Protein AF-A0A838NPC3-F1 (afdb_monomer_lite)

Secondary structure (DSSP, 8-state):
------SSTTSSSSSSS---------------HHHHHHHHHHHHHHHHTT-S-EEEEEEEEEEEEEEEETTEEEEEEEEEEEEEEEEE-SS-HHHHHHHHHHHHHHHS----

Structure (mmCIF, N/CA/C/O backbone):
data_AF-A0A838NPC3-F1
#
_entry.id   AF-A0A838NPC3-F1
#
loop_
_atom_site.group_PDB
_atom_site.id
_atom_site.type_symbol
_atom_site.label_atom_id
_atom_site.label_alt_id
_atom_site.label_comp_id
_atom_site.label_asym_id
_atom_site.label_entity_id
_atom_site.label_seq_id
_atom_site.pdbx_PDB_ins_code
_atom_site.Cartn_x
_atom_site.Cartn_y
_atom_site.Cartn_z
_atom_site.occupancy
_atom_site.B_iso_or_equiv
_atom_site.auth_seq_id
_atom_site.auth_comp_id
_atom_site.auth_asym_id
_atom_site.auth_atom_id
_atom_site.pdbx_PDB_model_num
ATOM 1 N N . MET A 1 1 ? 64.507 -30.706 34.847 1.00 39.66 1 MET A N 1
ATOM 2 C CA . MET A 1 1 ? 63.974 -29.830 33.777 1.00 39.66 1 MET A CA 1
ATOM 3 C C . MET A 1 1 ? 62.509 -30.214 33.584 1.00 39.66 1 MET A C 1
ATOM 5 O O . MET A 1 1 ? 62.252 -31.367 33.295 1.00 39.66 1 MET A O 1
ATOM 9 N N . LYS A 1 2 ? 61.583 -29.455 34.185 1.00 31.55 2 LYS A N 1
ATOM 10 C CA . LYS A 1 2 ? 60.770 -28.389 33.556 1.00 31.55 2 LYS A CA 1
ATOM 11 C C . LYS A 1 2 ? 59.728 -28.963 32.573 1.00 31.55 2 LYS A C 1
ATOM 13 O O . LYS A 1 2 ? 60.074 -29.338 31.467 1.00 31.55 2 LYS A O 1
ATOM 18 N N . THR A 1 3 ? 58.514 -29.232 33.069 1.00 41.81 3 THR A N 1
ATOM 19 C CA . THR A 1 3 ? 57.284 -28.420 32.867 1.00 41.81 3 THR A CA 1
ATOM 20 C C .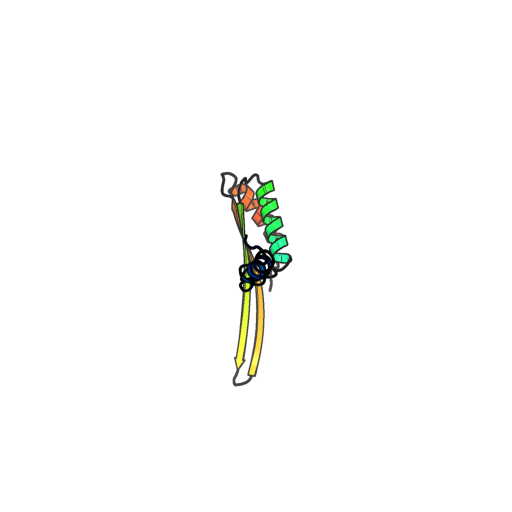 THR A 1 3 ? 56.586 -28.672 31.530 1.00 41.81 3 THR A C 1
ATOM 22 O O . THR A 1 3 ? 57.099 -28.244 30.507 1.00 41.81 3 THR A O 1
ATOM 25 N N . SER A 1 4 ? 55.379 -29.251 31.559 1.00 37.78 4 SER A N 1
ATOM 26 C CA . SER A 1 4 ? 54.209 -28.748 30.812 1.00 37.78 4 SER A CA 1
ATOM 27 C C . SER A 1 4 ? 52.971 -29.624 31.082 1.00 37.78 4 SER A C 1
ATOM 29 O O . SER A 1 4 ? 52.581 -30.457 30.274 1.00 37.78 4 SER A O 1
ATOM 31 N N . ALA A 1 5 ? 52.342 -29.432 32.245 1.00 44.09 5 ALA A N 1
ATOM 32 C CA . ALA A 1 5 ? 50.964 -29.869 32.516 1.00 44.09 5 ALA A CA 1
ATOM 33 C C . ALA A 1 5 ? 49.950 -28.726 32.268 1.00 44.09 5 ALA A C 1
ATOM 35 O O . ALA A 1 5 ? 48.802 -28.791 32.691 1.00 44.09 5 ALA A O 1
ATOM 36 N N . ALA A 1 6 ? 50.371 -27.654 31.585 1.00 41.59 6 ALA A N 1
ATOM 37 C CA . ALA A 1 6 ? 49.609 -26.412 31.436 1.00 41.59 6 ALA A CA 1
ATOM 38 C C . ALA A 1 6 ? 48.939 -26.246 30.057 1.00 41.59 6 ALA A C 1
ATOM 40 O O . ALA A 1 6 ? 48.411 -25.180 29.760 1.00 41.59 6 ALA A O 1
ATOM 41 N N . ALA A 1 7 ? 48.942 -27.277 29.204 1.00 40.78 7 ALA A N 1
ATOM 42 C CA . ALA A 1 7 ? 48.321 -27.193 27.878 1.00 40.78 7 ALA A CA 1
ATOM 43 C C . ALA A 1 7 ? 46.806 -27.494 27.885 1.00 40.78 7 ALA A C 1
ATOM 45 O O . ALA A 1 7 ? 46.092 -27.049 26.992 1.00 40.78 7 ALA A O 1
ATOM 46 N N . ALA A 1 8 ? 46.289 -28.196 28.900 1.00 44.88 8 ALA A N 1
ATOM 47 C CA . ALA A 1 8 ? 44.873 -28.581 28.954 1.00 44.88 8 ALA A CA 1
ATOM 48 C C . ALA A 1 8 ? 43.950 -27.485 29.529 1.00 44.88 8 ALA A C 1
ATOM 50 O O . ALA A 1 8 ? 42.761 -27.456 29.222 1.00 44.88 8 ALA A O 1
ATOM 51 N N . ALA A 1 9 ? 44.483 -26.544 30.317 1.00 49.16 9 ALA A N 1
ATOM 52 C CA . ALA A 1 9 ? 43.683 -25.499 30.967 1.00 49.16 9 ALA A CA 1
ATOM 53 C C . ALA A 1 9 ? 43.341 -24.306 30.049 1.00 49.16 9 ALA A C 1
ATOM 55 O O . ALA A 1 9 ? 42.420 -23.549 30.350 1.00 49.16 9 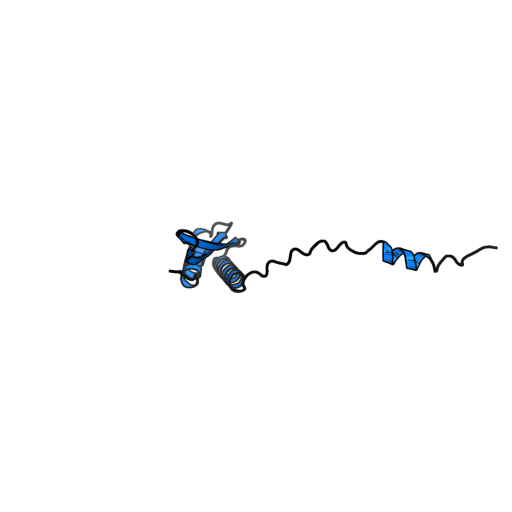ALA A O 1
ATOM 56 N N . LEU A 1 10 ? 44.036 -24.150 28.914 1.00 48.06 10 LEU A N 1
ATOM 57 C CA . LEU A 1 10 ? 43.802 -23.051 27.965 1.00 48.06 10 LEU A CA 1
ATOM 58 C C . LEU A 1 10 ? 42.714 -23.351 26.921 1.00 48.06 10 LEU A C 1
ATOM 60 O O . LEU A 1 10 ? 42.214 -22.423 26.286 1.00 48.06 10 LEU A O 1
ATOM 64 N N . LEU A 1 11 ? 42.295 -24.614 26.758 1.00 48.62 11 LEU A N 1
ATOM 65 C CA . LEU A 1 11 ? 41.132 -24.933 25.918 1.00 48.62 11 LEU A CA 1
ATOM 66 C C . LEU A 1 11 ? 39.797 -24.653 26.624 1.00 48.62 11 LEU A C 1
ATOM 68 O O . LEU A 1 11 ? 38.808 -24.383 25.948 1.00 48.62 11 LEU A O 1
ATOM 72 N N . GLY A 1 12 ? 39.762 -24.653 27.961 1.00 49.53 12 GLY A N 1
ATOM 73 C CA . GLY A 1 12 ? 38.549 -24.344 28.729 1.00 49.53 12 GLY A CA 1
ATOM 74 C C . GLY A 1 12 ? 38.205 -22.851 28.773 1.00 49.53 12 GLY A C 1
ATOM 75 O O . GLY A 1 12 ? 37.045 -22.487 28.934 1.00 49.53 12 GLY A O 1
ATOM 76 N N . THR A 1 13 ? 39.189 -21.966 28.587 1.00 50.16 13 THR A N 1
ATOM 77 C CA . THR A 1 13 ? 39.003 -20.509 28.723 1.00 50.16 13 THR A CA 1
ATOM 78 C C . THR A 1 13 ? 38.590 -19.807 27.426 1.00 50.16 13 THR A C 1
ATOM 80 O O . THR A 1 13 ? 38.105 -18.679 27.480 1.00 50.16 13 THR A O 1
ATOM 83 N N . ARG A 1 14 ? 38.705 -20.451 26.252 1.00 48.88 14 ARG A N 1
ATOM 84 C CA . ARG A 1 14 ? 38.204 -19.873 24.984 1.00 48.88 14 ARG A CA 1
ATOM 85 C C . ARG A 1 14 ? 36.704 -20.062 24.764 1.00 48.88 14 ARG A C 1
ATOM 87 O O . ARG A 1 14 ? 36.132 -19.321 23.973 1.00 48.88 14 ARG A O 1
ATOM 94 N N . ALA A 1 15 ? 36.061 -20.991 25.470 1.00 53.00 15 ALA A N 1
ATOM 95 C CA . ALA A 1 15 ? 34.607 -21.157 25.411 1.00 53.00 15 ALA A CA 1
ATOM 96 C C . ALA A 1 15 ? 33.849 -20.054 26.181 1.00 53.00 15 ALA A C 1
ATOM 98 O O . ALA A 1 15 ? 32.675 -19.821 25.917 1.00 53.00 15 ALA A O 1
ATOM 99 N N . ALA A 1 16 ? 34.523 -19.345 27.096 1.00 51.88 16 ALA A N 1
ATOM 100 C CA . ALA A 1 16 ? 33.917 -18.306 27.932 1.00 51.88 16 ALA A CA 1
ATOM 101 C C . ALA A 1 16 ? 34.026 -16.876 27.358 1.00 51.88 16 ALA A C 1
ATOM 103 O O . ALA A 1 16 ? 33.339 -15.980 27.834 1.00 51.88 16 ALA A O 1
ATOM 104 N N . LEU A 1 17 ? 34.863 -16.642 26.337 1.00 53.47 17 LEU A N 1
ATOM 105 C CA . LEU A 1 17 ? 35.115 -15.304 25.761 1.00 53.47 17 LEU A CA 1
ATOM 106 C C . LEU A 1 17 ? 34.353 -15.023 24.458 1.00 53.47 17 LEU A C 1
ATOM 108 O O . LEU A 1 17 ? 34.594 -14.012 23.805 1.00 53.47 17 LEU A O 1
ATOM 112 N N . GLY A 1 18 ? 33.463 -15.923 24.049 1.00 55.09 18 GLY A N 1
ATOM 113 C CA . GLY A 1 18 ? 32.910 -15.902 22.700 1.00 55.09 18 GLY A CA 1
ATOM 114 C C . GLY A 1 18 ? 31.448 -16.283 22.613 1.00 55.09 18 GLY A C 1
ATOM 115 O O . GLY A 1 18 ? 31.045 -16.775 21.566 1.00 55.09 18 GLY A O 1
ATOM 116 N N . GLN A 1 19 ? 30.646 -16.082 23.663 1.00 60.34 19 GLN A N 1
ATOM 117 C CA . GLN A 1 19 ? 29.210 -16.011 23.415 1.00 60.34 19 GLN A CA 1
ATOM 118 C C . GLN A 1 19 ? 28.965 -14.713 22.639 1.00 60.34 19 GLN A C 1
ATOM 120 O O . GLN A 1 19 ? 29.185 -13.639 23.209 1.00 60.34 19 GLN A O 1
ATOM 125 N N . PRO A 1 20 ? 28.553 -14.761 21.355 1.00 57.56 20 PRO A N 1
ATOM 126 C CA . PRO A 1 20 ? 28.010 -13.568 20.744 1.00 57.56 20 PRO A CA 1
ATOM 127 C C . PRO A 1 20 ? 26.835 -13.175 21.628 1.00 57.56 20 PRO A C 1
ATOM 129 O O . PRO A 1 20 ? 25.914 -13.971 21.835 1.00 57.56 20 PRO A O 1
ATOM 132 N N . LEU A 1 21 ? 26.903 -11.973 22.198 1.00 54.56 21 LEU A N 1
ATOM 133 C CA . LEU A 1 21 ? 25.742 -11.306 22.755 1.00 54.56 21 LEU A CA 1
ATOM 134 C C . LEU A 1 21 ? 24.767 -11.176 21.588 1.00 54.56 21 LEU A C 1
ATOM 136 O O . LEU A 1 21 ? 24.800 -10.212 20.827 1.00 54.56 21 LEU A O 1
ATOM 140 N N . THR A 1 22 ? 23.954 -12.210 21.399 1.00 59.81 22 THR A N 1
ATOM 141 C CA . THR A 1 22 ? 22.764 -12.154 20.576 1.00 59.81 22 THR A CA 1
ATOM 142 C C . THR A 1 22 ? 21.869 -11.222 21.363 1.00 59.81 22 THR A C 1
ATOM 144 O O . THR A 1 22 ? 21.119 -11.639 22.245 1.00 59.81 22 THR A O 1
ATOM 147 N N . GLY A 1 23 ? 22.052 -9.920 21.121 1.00 62.44 23 GLY A N 1
ATOM 148 C CA . GLY A 1 23 ? 21.069 -8.918 21.492 1.00 62.44 23 GLY A CA 1
ATOM 149 C C . GLY A 1 23 ? 19.716 -9.386 20.969 1.00 62.44 23 GLY A C 1
ATOM 150 O O . GLY A 1 23 ? 19.692 -10.225 20.064 1.00 62.44 23 GLY A O 1
ATOM 151 N N . PRO A 1 24 ? 18.600 -8.904 21.539 1.00 58.03 24 PRO A N 1
ATOM 152 C CA . PRO A 1 24 ? 17.285 -9.295 21.061 1.00 58.03 24 PRO A CA 1
ATOM 153 C C . PRO A 1 24 ? 17.309 -9.173 19.542 1.00 58.03 24 PRO A C 1
ATOM 155 O O . PRO A 1 24 ? 17.484 -8.074 19.014 1.00 58.03 24 PRO A O 1
ATOM 158 N N . THR A 1 25 ? 17.244 -10.313 18.846 1.00 54.50 25 THR A N 1
ATOM 159 C CA . THR A 1 25 ? 16.924 -10.326 17.431 1.00 54.50 25 THR A CA 1
ATOM 160 C C . THR A 1 25 ? 15.608 -9.593 17.416 1.00 54.50 25 THR A C 1
ATOM 162 O O . THR A 1 25 ? 14.620 -10.125 17.930 1.00 54.50 25 THR A O 1
ATOM 165 N N . LEU A 1 26 ? 15.633 -8.323 16.996 1.00 48.47 26 LEU A N 1
ATOM 166 C CA . LEU A 1 26 ? 14.431 -7.576 16.687 1.00 48.47 26 LEU A CA 1
ATOM 167 C C . LEU A 1 26 ? 13.697 -8.537 15.787 1.00 48.47 26 LEU A C 1
ATOM 169 O O . LEU A 1 26 ? 14.214 -8.808 14.704 1.00 48.47 26 LEU A O 1
ATOM 173 N N . ALA A 1 27 ? 12.646 -9.174 16.317 1.00 51.59 27 ALA A N 1
ATOM 174 C CA . ALA A 1 27 ? 11.903 -10.184 15.596 1.00 51.59 27 ALA A CA 1
ATOM 175 C C . ALA A 1 27 ? 11.690 -9.561 14.231 1.00 51.59 27 ALA A C 1
ATOM 177 O O . ALA A 1 27 ? 11.100 -8.473 14.179 1.00 51.59 27 ALA A O 1
ATOM 178 N N . GLU A 1 28 ? 12.326 -10.133 13.197 1.00 53.03 28 GLU A N 1
ATOM 179 C CA . GLU A 1 28 ? 12.193 -9.620 11.844 1.00 53.03 28 GLU A CA 1
ATOM 180 C C . GLU A 1 28 ? 10.702 -9.472 11.698 1.00 53.03 28 GLU A C 1
ATOM 182 O O . GLU A 1 28 ? 9.974 -10.451 11.897 1.00 53.03 28 GLU A O 1
ATOM 187 N N . SER A 1 29 ? 10.250 -8.219 11.585 1.00 55.31 29 SER A N 1
ATOM 188 C CA . SER A 1 29 ? 8.829 -7.933 11.552 1.00 55.31 29 SER A CA 1
ATOM 189 C C . SER A 1 29 ? 8.344 -8.831 10.442 1.00 55.31 29 SER A C 1
ATOM 191 O O . SER A 1 29 ? 8.802 -8.630 9.320 1.00 55.31 29 SER A O 1
ATOM 193 N N . THR A 1 30 ? 7.598 -9.893 10.777 1.00 57.72 30 THR A N 1
ATOM 194 C CA . THR A 1 30 ? 7.131 -10.875 9.804 1.00 57.72 30 THR A CA 1
ATOM 195 C C . THR A 1 30 ? 6.262 -10.052 8.888 1.00 57.72 30 THR A C 1
ATOM 197 O O . THR A 1 30 ? 5.127 -9.715 9.216 1.00 57.72 30 THR A O 1
ATOM 200 N N . SER A 1 31 ? 6.885 -9.535 7.837 1.00 64.38 31 SER A N 1
ATOM 201 C CA . SER A 1 31 ? 6.266 -8.583 6.949 1.00 64.38 31 SER A CA 1
ATOM 202 C C . SER A 1 31 ? 5.153 -9.376 6.315 1.00 64.38 31 SER A C 1
ATOM 204 O O . SER A 1 31 ? 5.414 -10.486 5.835 1.00 64.38 31 SER A O 1
ATOM 206 N N . ASP A 1 32 ? 3.937 -8.838 6.356 1.00 75.81 32 ASP A N 1
ATOM 207 C CA . ASP A 1 32 ? 2.801 -9.501 5.735 1.00 75.81 32 ASP A CA 1
ATOM 208 C C . ASP A 1 32 ? 3.225 -9.990 4.345 1.00 75.81 32 ASP A C 1
ATOM 210 O O . ASP A 1 32 ? 3.800 -9.202 3.582 1.00 75.81 32 ASP A O 1
ATOM 214 N N . PRO A 1 33 ? 2.971 -11.261 3.989 1.00 80.94 33 PRO A N 1
ATOM 215 C CA . PRO A 1 33 ? 3.375 -11.797 2.690 1.00 80.94 33 PRO A CA 1
ATOM 216 C C . PRO A 1 33 ? 2.850 -10.920 1.543 1.00 80.94 33 PRO A C 1
ATOM 218 O O . PRO A 1 33 ? 3.535 -10.706 0.548 1.00 80.94 33 PRO A O 1
ATOM 221 N N . PHE A 1 34 ? 1.695 -10.282 1.752 1.00 81.50 34 PHE A N 1
ATOM 222 C CA . PHE A 1 34 ? 1.122 -9.294 0.847 1.00 81.50 34 PHE A CA 1
ATOM 223 C C . PHE A 1 34 ? 2.021 -8.070 0.593 1.00 81.50 34 PHE A C 1
ATOM 225 O O . PHE A 1 34 ? 2.126 -7.610 -0.542 1.00 81.50 34 PHE A O 1
ATOM 232 N N . VAL A 1 35 ? 2.688 -7.536 1.621 1.00 83.62 35 VAL A N 1
ATOM 233 C CA . VAL A 1 35 ? 3.590 -6.376 1.498 1.00 83.62 35 VAL A CA 1
ATOM 234 C C . VAL A 1 35 ? 4.824 -6.740 0.676 1.00 83.62 35 VAL A C 1
ATOM 236 O O . VAL A 1 35 ? 5.237 -5.962 -0.188 1.00 83.62 35 VAL A O 1
ATOM 239 N N . ASN A 1 36 ? 5.369 -7.938 0.892 1.00 85.56 36 ASN A N 1
ATOM 240 C CA . ASN A 1 36 ? 6.505 -8.445 0.125 1.00 85.56 36 ASN A CA 1
ATOM 241 C C . ASN A 1 36 ? 6.142 -8.684 -1.338 1.00 85.56 36 ASN A C 1
ATOM 243 O O . ASN A 1 36 ? 6.864 -8.237 -2.228 1.00 85.56 36 ASN A O 1
ATOM 247 N N . ASP A 1 37 ? 5.001 -9.317 -1.597 1.00 86.88 37 ASP A N 1
ATOM 248 C CA . ASP A 1 37 ? 4.521 -9.559 -2.955 1.00 86.88 37 ASP A CA 1
ATOM 249 C C . ASP A 1 37 ? 4.272 -8.253 -3.714 1.00 86.88 37 ASP A C 1
ATOM 251 O O . ASP A 1 37 ? 4.591 -8.143 -4.902 1.00 86.88 37 ASP A O 1
ATOM 255 N N . LEU A 1 38 ? 3.718 -7.248 -3.031 1.00 85.00 38 LEU A N 1
ATOM 256 C CA . LEU A 1 38 ? 3.492 -5.921 -3.593 1.00 85.00 38 LEU A CA 1
ATOM 257 C C . LEU A 1 38 ? 4.824 -5.223 -3.917 1.00 85.00 38 LEU A C 1
ATOM 259 O O . LEU A 1 38 ? 4.970 -4.621 -4.984 1.00 85.00 38 LEU A O 1
ATOM 263 N N . ALA A 1 39 ? 5.808 -5.324 -3.020 1.00 85.69 39 ALA A N 1
ATOM 264 C CA . ALA A 1 39 ? 7.136 -4.751 -3.215 1.00 85.69 39 ALA A CA 1
ATOM 265 C C . ALA A 1 39 ? 7.888 -5.422 -4.377 1.00 85.69 39 ALA A C 1
ATOM 267 O O . ALA A 1 39 ? 8.474 -4.733 -5.216 1.00 85.69 39 ALA A O 1
ATOM 268 N N . LEU A 1 40 ? 7.829 -6.753 -4.471 1.00 88.12 40 LEU A N 1
ATOM 269 C CA . LEU A 1 40 ? 8.433 -7.521 -5.561 1.00 88.12 40 LEU A CA 1
ATOM 270 C C . LEU A 1 40 ? 7.804 -7.176 -6.911 1.00 88.12 40 LEU A C 1
ATOM 272 O O . LEU A 1 40 ? 8.518 -7.000 -7.900 1.00 88.12 40 LEU A O 1
ATOM 276 N N . GLU A 1 41 ? 6.482 -7.024 -6.968 1.00 87.38 41 GLU A N 1
ATOM 277 C CA . GLU A 1 41 ? 5.804 -6.626 -8.199 1.00 87.38 41 GLU A CA 1
ATOM 278 C C . GLU A 1 41 ? 6.169 -5.200 -8.628 1.00 87.38 41 GLU A C 1
ATOM 280 O O . GLU A 1 41 ? 6.468 -4.968 -9.804 1.00 87.38 41 GLU A O 1
ATOM 285 N N . ALA A 1 42 ? 6.218 -4.256 -7.685 1.00 84.44 42 ALA A N 1
ATOM 286 C CA . ALA A 1 42 ? 6.668 -2.894 -7.957 1.00 84.44 42 ALA A CA 1
ATOM 287 C C . ALA A 1 42 ? 8.118 -2.866 -8.472 1.00 84.44 42 ALA A C 1
ATOM 289 O O . ALA A 1 42 ? 8.416 -2.162 -9.441 1.00 84.44 42 ALA A O 1
ATOM 290 N N . LEU A 1 43 ? 9.007 -3.672 -7.884 1.00 86.00 43 LEU A N 1
ATOM 291 C CA . LEU A 1 43 ? 10.401 -3.778 -8.308 1.00 86.00 43 LEU A CA 1
ATOM 292 C C . LEU A 1 43 ? 10.528 -4.397 -9.707 1.00 86.00 43 LEU A C 1
ATOM 294 O O . LEU A 1 43 ? 11.277 -3.890 -10.542 1.00 86.00 43 LEU A O 1
ATOM 298 N N . ASN A 1 44 ? 9.770 -5.456 -9.999 1.00 88.00 44 ASN A N 1
ATOM 299 C CA . ASN A 1 44 ? 9.741 -6.080 -11.323 1.00 88.00 44 ASN A CA 1
ATOM 300 C C . ASN A 1 44 ? 9.185 -5.126 -12.387 1.00 88.00 44 ASN A C 1
ATOM 302 O O . ASN A 1 44 ? 9.720 -5.055 -13.494 1.00 88.00 44 ASN A O 1
ATOM 306 N N . ALA A 1 45 ? 8.160 -4.340 -12.050 1.00 84.06 45 ALA A N 1
ATOM 307 C CA . ALA A 1 45 ? 7.638 -3.301 -12.927 1.00 84.06 45 ALA A CA 1
ATOM 308 C C . ALA A 1 45 ? 8.689 -2.207 -13.200 1.00 84.06 45 ALA A C 1
ATOM 310 O O . ALA A 1 45 ? 8.891 -1.843 -14.360 1.00 84.06 45 ALA A O 1
ATOM 311 N N . ALA A 1 46 ? 9.423 -1.747 -12.180 1.00 83.00 46 ALA A N 1
ATOM 312 C CA . ALA A 1 46 ? 10.502 -0.769 -12.341 1.00 83.00 46 ALA A CA 1
ATOM 313 C C . ALA A 1 46 ? 11.667 -1.305 -13.198 1.00 83.00 46 ALA A C 1
ATOM 315 O O . ALA A 1 46 ? 1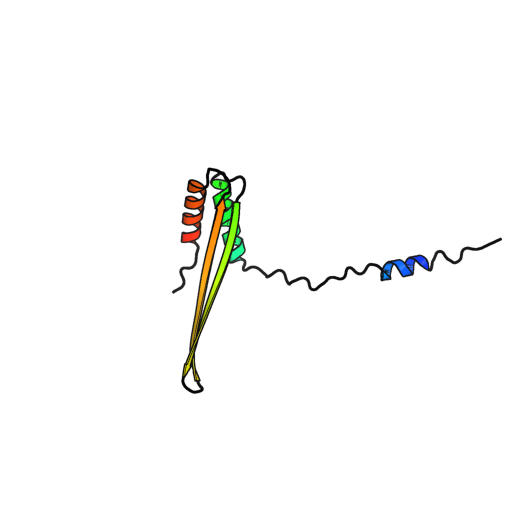2.129 -0.615 -14.110 1.00 83.00 46 ALA A O 1
ATOM 316 N N . LYS A 1 47 ? 12.084 -2.560 -12.980 1.00 83.94 47 LYS A N 1
ATOM 317 C CA . LYS A 1 47 ? 13.098 -3.243 -13.802 1.00 83.94 47 LYS A CA 1
ATOM 318 C C . LYS A 1 47 ? 12.648 -3.396 -15.253 1.00 83.94 47 LYS A C 1
ATOM 320 O O . LYS A 1 47 ? 13.404 -3.067 -16.160 1.00 83.94 47 LYS A O 1
ATOM 325 N N . SER A 1 48 ? 11.401 -3.820 -15.486 1.00 82.00 48 SER A N 1
ATOM 326 C CA . SER A 1 48 ? 10.840 -3.967 -16.841 1.00 82.00 48 SER A CA 1
ATOM 327 C C . SER A 1 48 ? 10.776 -2.645 -17.611 1.00 82.00 48 SER A C 1
ATOM 329 O O . SER A 1 48 ? 10.806 -2.627 -18.839 1.00 82.00 48 SER A O 1
ATOM 331 N N . ALA A 1 49 ? 10.717 -1.527 -16.887 1.00 79.38 49 ALA A N 1
ATOM 332 C CA . ALA A 1 49 ? 10.750 -0.197 -17.462 1.00 79.38 49 ALA A CA 1
ATOM 333 C C . ALA A 1 49 ? 12.173 0.320 -17.740 1.00 79.38 49 ALA A C 1
ATOM 335 O O . 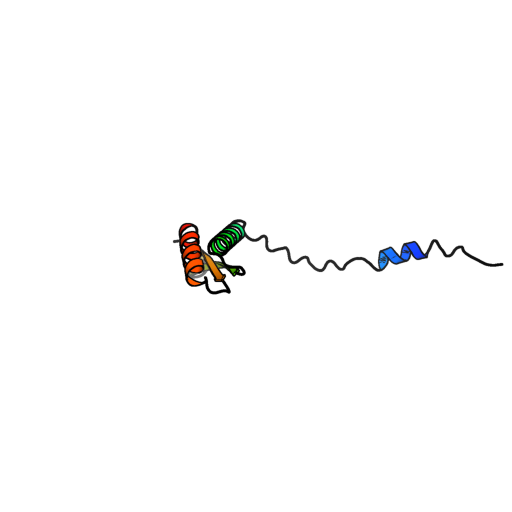ALA A 1 49 ? 12.293 1.389 -18.329 1.00 79.38 49 ALA A O 1
ATOM 336 N N . GLY A 1 50 ? 13.227 -0.417 -17.368 1.00 79.81 50 GLY A N 1
ATOM 337 C CA . GLY A 1 50 ? 14.624 -0.077 -17.657 1.00 79.81 50 GLY A CA 1
ATOM 338 C C . GLY A 1 50 ? 15.336 0.733 -16.569 1.00 79.81 50 GLY A C 1
ATOM 339 O O . GLY A 1 50 ? 16.350 1.363 -16.857 1.00 79.81 50 GLY A O 1
ATOM 340 N N . ALA A 1 51 ? 14.823 0.759 -15.334 1.00 80.75 51 ALA A N 1
ATOM 341 C CA . ALA A 1 51 ? 15.516 1.416 -14.227 1.00 80.75 51 ALA A CA 1
ATOM 342 C C . ALA A 1 51 ? 16.669 0.539 -13.699 1.00 80.75 51 ALA A C 1
ATOM 344 O O . ALA A 1 51 ? 16.429 -0.564 -13.209 1.00 80.75 51 ALA A O 1
ATOM 345 N N . SER A 1 52 ? 17.906 1.047 -13.746 1.00 80.56 52 SER A N 1
ATOM 346 C CA . SER A 1 52 ? 19.077 0.386 -13.137 1.00 80.56 52 SER A CA 1
ATOM 347 C C . SER A 1 52 ? 19.054 0.431 -11.606 1.00 80.56 52 SER A C 1
ATOM 349 O O . SER A 1 52 ? 19.680 -0.396 -10.950 1.00 80.56 52 SER A O 1
ATOM 351 N N . TYR A 1 53 ? 18.321 1.389 -11.035 1.00 80.81 53 TYR A N 1
ATOM 352 C CA . TYR A 1 53 ? 18.130 1.537 -9.599 1.00 80.81 53 TYR A CA 1
ATOM 353 C C . TYR A 1 53 ? 16.727 2.072 -9.299 1.00 80.81 53 TYR A C 1
ATOM 355 O O . TYR A 1 53 ? 16.269 3.032 -9.930 1.00 80.81 53 TYR A O 1
ATOM 363 N N . ALA A 1 54 ? 16.054 1.450 -8.334 1.00 82.06 54 ALA A N 1
ATOM 364 C CA . ALA A 1 54 ? 14.759 1.883 -7.831 1.00 82.06 54 ALA A CA 1
ATOM 365 C C . ALA A 1 54 ? 14.643 1.542 -6.344 1.00 82.06 54 ALA A C 1
ATOM 367 O O . ALA A 1 54 ? 14.903 0.402 -5.955 1.00 82.06 54 ALA A O 1
ATOM 368 N N . ASP A 1 55 ? 14.215 2.504 -5.533 1.00 83.25 55 ASP A N 1
ATOM 369 C CA . ASP A 1 55 ? 13.758 2.250 -4.173 1.00 83.25 55 ASP A CA 1
ATOM 370 C C . ASP A 1 55 ? 12.234 2.084 -4.165 1.00 83.25 55 ASP A C 1
ATOM 372 O O . ASP A 1 55 ? 11.501 2.857 -4.783 1.00 83.25 55 ASP A O 1
ATOM 376 N N . VAL A 1 56 ? 11.752 1.044 -3.482 1.00 84.38 56 VAL A N 1
ATOM 377 C CA . VAL A 1 56 ? 10.324 0.760 -3.299 1.00 84.38 56 VAL A CA 1
ATOM 378 C C . VAL A 1 56 ? 10.023 0.781 -1.810 1.00 84.38 56 VAL A C 1
ATOM 380 O O . VAL A 1 56 ? 10.705 0.127 -1.023 1.00 84.38 56 VAL A O 1
ATOM 383 N N . ARG A 1 57 ? 8.988 1.523 -1.424 1.00 84.88 57 ARG A N 1
ATOM 384 C CA . ARG A 1 57 ? 8.507 1.627 -0.048 1.00 84.88 57 ARG A CA 1
ATOM 385 C C . ARG A 1 57 ? 7.036 1.255 -0.023 1.00 84.88 57 ARG A C 1
ATOM 387 O O . ARG A 1 57 ? 6.252 1.783 -0.809 1.00 84.88 57 ARG A O 1
ATOM 394 N N . VAL A 1 58 ? 6.662 0.370 0.890 1.00 84.50 58 VAL A N 1
ATOM 395 C CA . VAL A 1 58 ? 5.272 -0.036 1.099 1.00 84.50 58 VAL A CA 1
ATOM 396 C C . VAL A 1 58 ? 4.901 0.305 2.535 1.00 84.50 58 VAL A C 1
ATOM 398 O O . VAL A 1 58 ? 5.538 -0.159 3.476 1.00 84.50 58 VAL A O 1
ATOM 401 N N . GLY A 1 59 ? 3.903 1.167 2.694 1.00 85.50 59 GLY A N 1
ATOM 402 C CA . GLY A 1 59 ? 3.346 1.571 3.977 1.00 85.50 59 GLY A CA 1
ATOM 403 C C . GLY A 1 59 ? 1.993 0.911 4.212 1.00 85.50 59 GLY A C 1
ATOM 404 O O . GLY A 1 59 ? 1.166 0.826 3.301 1.00 85.50 59 GLY A O 1
ATOM 405 N N . ARG A 1 60 ? 1.758 0.478 5.451 1.00 86.00 60 ARG A N 1
ATOM 406 C CA . ARG A 1 60 ? 0.465 -0.016 5.925 1.00 86.00 60 ARG A CA 1
ATOM 407 C C . ARG A 1 60 ? -0.142 1.027 6.853 1.00 86.00 60 ARG A C 1
ATOM 409 O O . ARG A 1 60 ? 0.452 1.383 7.868 1.00 86.00 60 ARG A O 1
ATOM 416 N N . TYR A 1 61 ? -1.314 1.524 6.493 1.00 84.69 61 TYR A N 1
ATOM 417 C CA . TYR A 1 61 ? -2.057 2.512 7.258 1.00 84.69 61 TYR A CA 1
ATOM 418 C C . TYR A 1 61 ? -3.273 1.832 7.866 1.00 84.69 61 TYR A C 1
ATOM 420 O O . TYR A 1 61 ? -4.243 1.554 7.168 1.00 84.69 61 TYR A O 1
ATOM 428 N N . ARG A 1 62 ? -3.219 1.568 9.171 1.00 87.31 62 ARG A N 1
ATOM 429 C CA . ARG A 1 62 ? -4.361 1.064 9.932 1.00 87.31 62 ARG A CA 1
ATOM 430 C C . ARG A 1 62 ? -4.965 2.202 10.747 1.00 87.31 62 ARG A C 1
ATOM 432 O O . ARG A 1 62 ? -4.251 2.886 11.480 1.00 87.31 62 ARG A O 1
ATOM 439 N N . ARG A 1 63 ? -6.265 2.429 10.599 1.00 85.69 63 ARG A N 1
ATOM 440 C CA . ARG A 1 63 ? -7.043 3.445 11.303 1.00 85.69 63 ARG A CA 1
ATOM 441 C C . ARG A 1 63 ? -8.124 2.742 12.110 1.00 85.69 63 ARG A C 1
ATOM 443 O O . ARG A 1 63 ? -9.111 2.268 11.563 1.00 85.69 63 ARG A O 1
ATOM 450 N N . GLN A 1 64 ? -7.950 2.751 13.424 1.00 88.94 64 GLN A N 1
ATOM 451 C CA . GLN A 1 64 ? -8.943 2.251 14.365 1.00 88.94 64 GLN A CA 1
ATOM 452 C C . GLN A 1 64 ? -9.656 3.437 15.009 1.00 88.94 64 GLN A C 1
ATOM 454 O O . GLN A 1 64 ? -9.010 4.341 15.538 1.00 88.94 64 GLN A O 1
ATOM 459 N N . SER A 1 65 ? -10.983 3.455 14.932 1.00 86.81 65 SER A N 1
ATOM 460 C CA . SER A 1 65 ? -11.824 4.436 15.616 1.00 86.81 65 SER A CA 1
ATOM 461 C C . SER A 1 65 ? -12.760 3.708 16.573 1.00 86.81 65 SER A C 1
ATOM 463 O O . SER A 1 65 ? -13.365 2.699 16.212 1.00 86.81 65 SER A O 1
ATOM 465 N N . ILE A 1 66 ? -12.822 4.182 17.816 1.00 89.88 66 ILE A N 1
ATOM 466 C CA . ILE A 1 66 ? -13.650 3.600 18.871 1.00 89.88 66 ILE A CA 1
ATOM 467 C C . ILE A 1 66 ? -14.629 4.681 19.316 1.00 89.88 66 ILE A C 1
ATOM 469 O O . ILE A 1 66 ? -14.225 5.704 19.866 1.00 89.88 66 ILE A O 1
ATOM 473 N N . GLY A 1 67 ? -15.911 4.458 19.050 1.00 89.06 67 GLY A N 1
ATOM 474 C CA . GLY A 1 67 ? -17.001 5.261 19.582 1.00 89.06 67 GLY A CA 1
ATOM 475 C C . GLY A 1 67 ? -17.354 4.782 20.983 1.00 89.06 67 GLY A C 1
ATOM 476 O O . GLY A 1 67 ? -17.579 3.589 21.200 1.00 89.06 67 GLY A O 1
ATOM 477 N N . THR A 1 68 ? -17.411 5.705 21.937 1.00 90.19 68 THR A N 1
ATOM 478 C CA . THR A 1 68 ? -17.882 5.426 23.294 1.00 90.19 68 THR A CA 1
ATOM 479 C C . THR A 1 68 ? -19.034 6.356 23.645 1.00 90.19 68 THR A C 1
ATOM 481 O O . THR A 1 68 ? -19.079 7.514 23.222 1.00 90.19 68 THR A O 1
ATOM 484 N N . ARG A 1 69 ? -19.997 5.840 24.409 1.00 92.12 69 ARG A N 1
ATOM 485 C CA . ARG A 1 69 ? -21.071 6.630 25.008 1.00 92.12 69 ARG A CA 1
ATOM 486 C C . ARG A 1 69 ? -21.292 6.157 26.436 1.00 92.12 69 ARG A C 1
ATOM 488 O O . ARG A 1 69 ? -21.349 4.960 26.706 1.00 92.12 69 ARG A O 1
ATOM 495 N N . GLU A 1 70 ? -21.314 7.118 27.352 1.00 92.88 70 GLU A N 1
ATOM 496 C CA . GLU A 1 70 ? -21.291 6.872 28.794 1.00 92.88 70 GLU A CA 1
ATOM 497 C C . GLU A 1 70 ? -20.180 5.877 29.205 1.00 92.88 70 GLU A C 1
ATOM 499 O O . GLU A 1 70 ? -18.995 6.197 29.114 1.00 92.88 70 GLU A O 1
ATOM 504 N N . ARG A 1 71 ? -20.555 4.671 29.654 1.00 87.12 71 ARG A N 1
ATOM 505 C CA . ARG A 1 71 ? -19.648 3.589 30.072 1.00 87.12 71 ARG A CA 1
ATOM 506 C C . ARG A 1 71 ? -19.628 2.417 29.081 1.00 87.12 71 ARG A C 1
ATOM 508 O O . ARG A 1 71 ? -19.169 1.334 29.433 1.00 87.12 71 ARG A O 1
ATOM 515 N N . GLN A 1 72 ? -20.161 2.618 27.876 1.00 83.50 72 GLN A N 1
ATOM 516 C CA . GLN A 1 72 ? -20.298 1.595 26.845 1.00 83.50 72 GLN A CA 1
ATOM 517 C C . GLN A 1 72 ? -19.549 1.968 25.563 1.00 83.50 72 GLN A C 1
ATOM 519 O O . GLN A 1 72 ? -19.439 3.134 25.183 1.00 83.50 72 GLN A O 1
ATOM 524 N N . ILE A 1 73 ? -19.029 0.946 24.887 1.00 83.38 73 ILE A N 1
ATOM 525 C CA . ILE A 1 73 ? -18.428 1.071 23.560 1.00 83.38 73 ILE A CA 1
ATOM 526 C C . ILE A 1 73 ? -19.566 0.927 22.550 1.00 83.38 73 ILE A C 1
ATOM 528 O O . ILE A 1 73 ? -20.175 -0.134 22.449 1.00 83.38 73 ILE A O 1
ATOM 532 N N . THR A 1 74 ? -19.874 2.004 21.835 1.00 86.81 74 THR A N 1
ATOM 533 C CA . THR A 1 74 ? -20.950 2.053 20.837 1.00 86.81 74 THR A CA 1
ATOM 534 C C . THR A 1 74 ? -20.498 1.571 19.465 1.00 86.81 74 THR A C 1
ATOM 536 O O . THR A 1 74 ? -21.333 1.172 18.658 1.00 86.81 74 THR A O 1
ATOM 539 N N . GLY A 1 75 ? -19.193 1.565 19.191 1.00 85.38 75 GLY A N 1
ATOM 540 C CA . GLY A 1 75 ? -18.670 0.997 17.955 1.00 85.38 75 GLY A CA 1
ATOM 541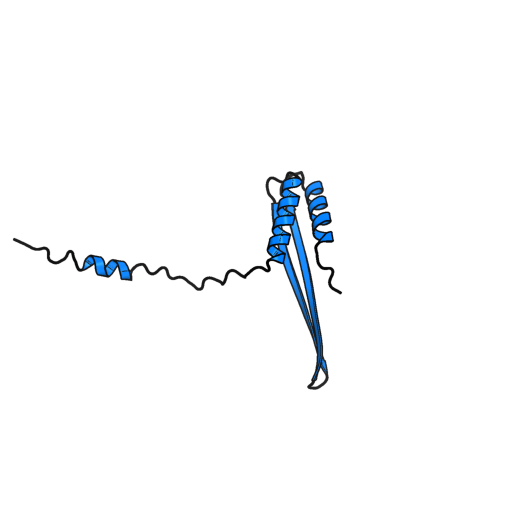 C C . GLY A 1 75 ? -17.153 0.937 17.914 1.00 85.38 75 GLY A C 1
ATOM 542 O O . GLY A 1 75 ? -16.468 1.779 18.488 1.00 85.38 75 GLY A O 1
ATOM 543 N N . VAL A 1 76 ? -16.636 -0.055 17.196 1.00 86.75 76 VAL A N 1
ATOM 544 C CA . VAL A 1 76 ? -15.224 -0.164 16.829 1.00 86.75 76 VAL A CA 1
ATOM 545 C C . VAL A 1 76 ? -15.177 -0.288 15.314 1.00 86.75 76 VAL A C 1
ATOM 547 O O . VAL A 1 76 ? -15.722 -1.236 14.756 1.00 86.75 76 VAL A O 1
ATOM 550 N N . SER A 1 77 ? -14.562 0.679 14.643 1.00 85.31 77 SER A N 1
ATOM 551 C CA . SER A 1 77 ? -14.273 0.606 13.214 1.00 85.31 77 SER A CA 1
ATOM 552 C C . SER A 1 77 ? -12.775 0.414 13.028 1.00 85.31 77 SER A C 1
ATOM 554 O O . SER A 1 77 ? -11.996 1.219 13.541 1.00 85.31 77 SER A O 1
ATOM 556 N N . ASP A 1 78 ? -12.374 -0.592 12.265 1.00 85.50 78 ASP A N 1
ATOM 557 C CA . ASP A 1 78 ? -10.991 -0.776 11.834 1.00 85.50 78 ASP A CA 1
ATOM 558 C C . ASP A 1 78 ? -10.946 -0.675 10.313 1.00 85.50 78 ASP A C 1
ATOM 560 O O . ASP A 1 78 ? -11.651 -1.413 9.624 1.00 85.50 78 ASP A O 1
ATOM 564 N N . SER A 1 79 ? -10.164 0.264 9.790 1.00 82.94 79 SER A N 1
ATOM 565 C CA . SER A 1 79 ? -9.900 0.358 8.362 1.00 82.94 79 SER A CA 1
ATOM 566 C C . SER A 1 79 ? -8.410 0.256 8.096 1.00 82.94 79 SER A C 1
ATOM 568 O O . SER A 1 79 ? -7.583 0.937 8.702 1.00 82.94 79 SER A O 1
ATOM 570 N N . GLU A 1 80 ? -8.061 -0.615 7.160 1.00 82.31 80 GLU A N 1
ATOM 571 C CA . GLU A 1 80 ? -6.689 -0.824 6.731 1.00 82.31 80 GLU A CA 1
ATOM 572 C C . GLU A 1 80 ? -6.535 -0.403 5.276 1.00 82.31 80 GLU A C 1
ATOM 574 O O . GLU A 1 80 ? -7.409 -0.623 4.438 1.00 82.31 80 GLU A O 1
ATOM 579 N N . SER A 1 81 ? -5.434 0.269 4.975 1.00 78.69 81 SER A N 1
ATOM 580 C CA . SER A 1 81 ? -5.110 0.758 3.644 1.00 78.69 81 SER A CA 1
ATOM 581 C C . SER A 1 81 ? -3.625 0.585 3.392 1.00 78.69 81 SER A C 1
ATOM 583 O O . SER A 1 81 ? -2.791 0.920 4.232 1.00 78.69 81 SER A O 1
ATOM 585 N N . TYR A 1 82 ? -3.285 0.093 2.209 1.00 80.62 82 TYR A N 1
ATOM 586 C CA . TYR A 1 82 ? -1.901 -0.064 1.785 1.00 80.62 82 TYR A CA 1
ATOM 587 C C . TYR A 1 82 ? -1.539 1.059 0.815 1.00 80.62 82 TYR A C 1
ATOM 589 O O . TYR A 1 82 ? -2.332 1.450 -0.040 1.00 80.62 82 TYR A O 1
ATOM 597 N N . GLY A 1 83 ? -0.336 1.599 0.956 1.00 79.94 83 GLY A N 1
ATOM 598 C CA . GLY A 1 83 ? 0.235 2.565 0.027 1.00 79.94 83 GLY A CA 1
ATOM 599 C C . GLY A 1 83 ? 1.608 2.094 -0.417 1.00 79.94 83 GLY A C 1
ATOM 600 O O . GLY A 1 83 ? 2.386 1.614 0.400 1.00 79.94 83 GLY A O 1
ATOM 601 N N . ALA A 1 84 ? 1.927 2.242 -1.698 1.00 78.38 84 ALA A N 1
ATOM 602 C CA . ALA A 1 84 ? 3.259 1.950 -2.209 1.00 78.38 84 ALA A CA 1
ATOM 603 C C . ALA A 1 84 ? 3.780 3.119 -3.040 1.00 78.38 84 ALA A C 1
ATOM 605 O O . ALA A 1 84 ? 3.076 3.645 -3.906 1.00 78.38 84 ALA A O 1
ATOM 606 N N . SER A 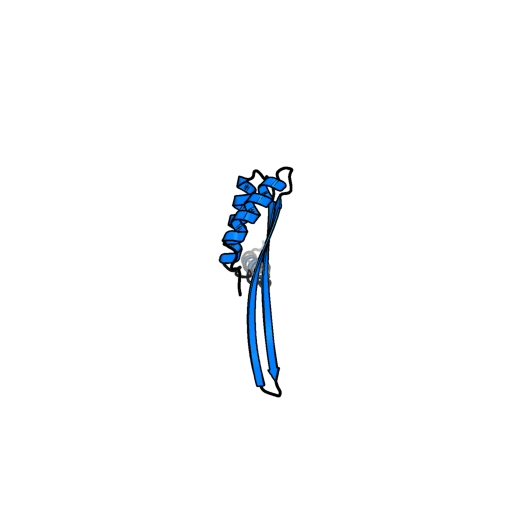1 85 ? 5.021 3.514 -2.773 1.00 73.94 85 SER A N 1
ATOM 607 C CA . SER A 1 85 ? 5.768 4.477 -3.571 1.00 73.94 85 SER A CA 1
ATOM 608 C C . SER A 1 85 ? 7.036 3.819 -4.100 1.00 73.94 85 SER A C 1
ATOM 610 O O . SER A 1 85 ? 7.696 3.048 -3.409 1.00 73.94 85 SER A O 1
ATOM 612 N N . ALA A 1 86 ? 7.361 4.103 -5.356 1.00 76.00 86 ALA A N 1
ATOM 613 C CA . ALA A 1 86 ? 8.596 3.657 -5.978 1.00 76.00 86 ALA A CA 1
ATOM 614 C C . ALA A 1 86 ? 9.249 4.858 -6.653 1.00 76.00 86 ALA A C 1
ATOM 616 O O . ALA A 1 86 ? 8.568 5.560 -7.405 1.00 76.00 86 ALA A O 1
ATOM 617 N N . SER A 1 87 ? 10.534 5.098 -6.397 1.00 74.44 87 SER A N 1
ATOM 618 C CA . SER A 1 87 ? 11.283 6.177 -7.036 1.00 74.44 87 SER A CA 1
ATOM 619 C C . SER A 1 87 ? 12.429 5.604 -7.889 1.00 74.44 87 SER A C 1
ATOM 621 O O . SER A 1 87 ? 13.447 5.144 -7.382 1.00 74.44 87 SER A O 1
ATOM 623 N N . PRO A 1 88 ? 12.282 5.568 -9.223 1.00 72.75 88 PRO A N 1
ATOM 624 C CA . PRO A 1 88 ? 13.378 5.212 -10.124 1.00 72.75 88 PRO A CA 1
ATOM 625 C C . PRO A 1 88 ? 14.367 6.385 -10.251 1.00 72.75 88 PRO A C 1
ATOM 627 O O . PRO A 1 88 ? 13.975 7.498 -10.595 1.00 72.75 88 PRO A O 1
ATOM 630 N N . ALA A 1 89 ? 15.657 6.142 -10.005 1.00 65.69 89 ALA A N 1
ATOM 631 C CA . ALA A 1 89 ? 16.664 7.207 -9.878 1.00 65.69 89 ALA A CA 1
ATOM 632 C C . ALA A 1 89 ? 17.248 7.734 -11.206 1.00 65.69 89 ALA A C 1
ATOM 634 O O . ALA A 1 89 ? 18.056 8.659 -11.200 1.00 65.69 89 ALA A O 1
ATOM 635 N N . THR A 1 90 ? 16.888 7.169 -12.362 1.00 52.06 90 THR A N 1
ATOM 636 C CA . THR A 1 90 ? 17.536 7.500 -13.646 1.00 52.06 90 THR A CA 1
ATOM 637 C C . THR A 1 90 ? 16.487 7.700 -14.734 1.00 52.06 90 THR A C 1
ATOM 639 O O . THR A 1 90 ? 15.576 6.884 -14.799 1.00 52.06 90 THR A O 1
ATOM 642 N N . GLY A 1 91 ? 16.641 8.766 -15.545 1.00 56.16 91 GLY A N 1
ATOM 643 C CA . GLY A 1 91 ? 15.956 9.263 -16.773 1.00 56.16 91 GLY A CA 1
ATOM 644 C C . GLY A 1 91 ? 14.705 8.593 -17.381 1.00 56.16 91 GLY A C 1
ATOM 645 O O . GLY A 1 91 ? 13.956 9.235 -18.109 1.00 56.16 91 GLY A O 1
ATOM 646 N N . VAL A 1 92 ? 14.429 7.333 -17.074 1.00 60.41 92 VAL A N 1
ATOM 647 C CA . VAL A 1 92 ? 13.257 6.529 -17.442 1.00 60.41 92 VAL A CA 1
ATOM 648 C C . VAL A 1 92 ? 12.090 6.682 -16.451 1.00 60.41 92 VAL A C 1
ATOM 650 O O . VAL A 1 92 ? 11.076 5.981 -16.554 1.00 60.41 92 VAL A O 1
ATOM 653 N N . ALA A 1 93 ? 12.212 7.609 -15.493 1.00 59.91 93 ALA A N 1
ATOM 654 C CA . ALA A 1 93 ? 11.319 7.737 -14.347 1.00 59.91 93 ALA A CA 1
ATOM 655 C C . ALA A 1 93 ? 9.840 7.834 -14.733 1.00 59.91 93 ALA A C 1
ATOM 657 O O . ALA A 1 93 ? 9.005 7.140 -14.159 1.00 59.91 93 ALA A O 1
ATOM 658 N N . THR A 1 94 ? 9.509 8.605 -15.768 1.00 63.41 94 THR A N 1
ATOM 659 C CA . THR A 1 94 ? 8.120 8.838 -16.182 1.00 63.41 94 THR A CA 1
ATOM 660 C C . THR A 1 94 ? 7.433 7.574 -16.711 1.00 63.41 94 THR A C 1
ATOM 662 O O . THR A 1 94 ? 6.256 7.338 -16.427 1.00 63.41 94 THR A O 1
ATOM 665 N N . ARG A 1 95 ? 8.158 6.722 -17.453 1.00 65.88 95 ARG A N 1
ATOM 666 C CA . ARG A 1 95 ? 7.619 5.466 -18.008 1.00 65.88 95 ARG A CA 1
ATOM 667 C C . ARG A 1 95 ? 7.532 4.381 -16.935 1.00 65.88 95 ARG A C 1
ATOM 669 O O . ARG A 1 95 ? 6.519 3.686 -16.857 1.00 65.88 95 ARG A O 1
ATOM 676 N N . ALA A 1 96 ? 8.546 4.295 -16.075 1.00 65.12 96 ALA A N 1
ATOM 677 C CA . ALA A 1 96 ? 8.582 3.369 -14.948 1.00 65.12 96 ALA A CA 1
ATOM 678 C C . ALA A 1 96 ? 7.490 3.671 -13.911 1.00 65.12 96 ALA A C 1
ATOM 680 O O . ALA A 1 96 ? 6.726 2.779 -13.550 1.00 65.12 96 ALA A O 1
ATOM 681 N N . LEU A 1 97 ? 7.324 4.935 -13.509 1.00 65.62 97 LEU A N 1
ATOM 682 C CA . LEU A 1 97 ? 6.276 5.358 -12.574 1.00 65.62 97 LEU A CA 1
ATOM 683 C C . LEU A 1 97 ? 4.870 5.080 -13.115 1.00 65.62 97 LEU A C 1
ATOM 685 O O . LEU A 1 97 ? 4.003 4.643 -12.360 1.00 65.62 97 LEU A O 1
ATOM 689 N N . ARG A 1 98 ? 4.626 5.293 -14.417 1.00 72.44 98 ARG A N 1
ATOM 690 C CA . ARG A 1 98 ? 3.327 4.986 -15.038 1.00 72.44 98 ARG A CA 1
ATOM 691 C C . ARG A 1 98 ? 3.020 3.486 -14.995 1.00 72.44 98 ARG A C 1
ATOM 693 O O . ARG A 1 98 ? 1.902 3.125 -14.639 1.00 72.44 98 ARG A O 1
ATOM 700 N N . ALA A 1 99 ? 3.996 2.637 -15.322 1.00 73.12 99 ALA A N 1
ATOM 701 C CA . ALA A 1 99 ? 3.838 1.181 -15.310 1.00 73.12 99 ALA A CA 1
ATOM 702 C C . ALA A 1 99 ? 3.663 0.615 -13.889 1.00 73.12 99 ALA A C 1
ATOM 704 O O . ALA A 1 99 ? 2.820 -0.250 -13.661 1.00 73.12 99 ALA A O 1
ATOM 705 N N . VAL A 1 100 ? 4.420 1.133 -12.919 1.00 74.38 100 VAL A N 1
ATOM 706 C CA . VAL A 1 100 ? 4.310 0.741 -11.507 1.00 74.38 100 VAL A CA 1
ATOM 707 C C . VAL A 1 100 ? 2.948 1.161 -10.940 1.00 74.38 100 VAL A C 1
ATOM 709 O O . VAL A 1 100 ? 2.255 0.349 -10.331 1.00 74.38 100 VAL A O 1
ATOM 712 N N . ARG A 1 101 ? 2.499 2.398 -11.206 1.00 76.75 101 ARG A N 1
ATOM 713 C CA . ARG A 1 101 ? 1.191 2.893 -10.740 1.00 76.75 101 ARG A CA 1
ATOM 714 C C . ARG A 1 101 ? 0.015 2.134 -11.349 1.00 76.75 101 ARG A C 1
ATOM 716 O O . ARG A 1 101 ? -0.957 1.898 -10.636 1.00 76.75 101 ARG A O 1
ATOM 723 N N . SER A 1 102 ? 0.069 1.764 -12.631 1.00 79.56 102 SER A N 1
ATOM 724 C CA . SER A 1 102 ? -1.034 1.031 -13.266 1.00 79.56 102 SER A CA 1
ATOM 725 C C . SER A 1 102 ? -1.188 -0.386 -12.710 1.00 79.56 102 SER A C 1
ATOM 727 O O . SER A 1 102 ? -2.317 -0.810 -12.481 1.00 79.56 102 SER A O 1
ATOM 729 N N . ARG A 1 103 ? -0.079 -1.089 -12.435 1.00 73.12 103 ARG A N 1
ATOM 730 C CA . ARG A 1 103 ? -0.102 -2.443 -11.854 1.00 73.12 103 ARG A CA 1
ATOM 731 C C . ARG A 1 103 ? -0.504 -2.445 -10.382 1.00 73.12 103 ARG A C 1
ATOM 733 O O . ARG A 1 103 ? -1.393 -3.194 -9.994 1.00 73.12 103 ARG A O 1
ATOM 740 N N . LEU A 1 104 ? 0.064 -1.545 -9.577 1.00 76.19 104 LEU A N 1
ATOM 741 C CA . LEU A 1 104 ? -0.253 -1.463 -8.147 1.00 76.19 104 LEU A CA 1
ATOM 742 C C . LEU A 1 104 ? -1.710 -1.063 -7.890 1.00 76.19 104 LEU A C 1
ATOM 744 O O . LEU A 1 104 ? -2.342 -1.607 -6.989 1.00 76.19 104 LEU A O 1
ATOM 748 N N . ARG A 1 105 ? -2.282 -0.161 -8.703 1.00 73.50 105 ARG A N 1
ATOM 749 C CA . ARG A 1 105 ? -3.685 0.264 -8.551 1.00 73.50 105 ARG A CA 1
ATOM 750 C C . ARG A 1 105 ? -4.684 -0.879 -8.747 1.00 73.50 105 ARG A C 1
ATOM 752 O O . ARG A 1 105 ? -5.752 -0.829 -8.156 1.00 73.50 105 ARG A O 1
ATOM 759 N N . ALA A 1 106 ? -4.353 -1.879 -9.561 1.00 75.88 106 ALA A N 1
ATOM 760 C CA . ALA A 1 106 ? -5.227 -3.025 -9.804 1.00 75.88 106 ALA A CA 1
ATOM 761 C C . ALA A 1 106 ? -5.230 -4.039 -8.646 1.00 75.88 106 ALA A C 1
ATOM 763 O O . ALA A 1 106 ? -6.158 -4.835 -8.543 1.00 75.88 106 ALA A O 1
ATOM 764 N N . ARG A 1 107 ? -4.198 -4.019 -7.792 1.00 70.56 107 ARG A N 1
ATOM 765 C CA . ARG A 1 107 ? -3.954 -5.044 -6.765 1.00 70.56 107 ARG A CA 1
ATOM 766 C C . ARG A 1 107 ? -4.116 -4.534 -5.331 1.00 70.56 107 ARG A C 1
ATOM 768 O O . ARG A 1 107 ? -4.244 -5.332 -4.409 1.00 70.56 107 ARG A O 1
ATOM 775 N N . LEU A 1 108 ? -4.115 -3.216 -5.135 1.00 72.00 108 LEU A N 1
ATOM 776 C CA . LEU A 1 108 ? -4.379 -2.599 -3.840 1.00 72.00 108 LEU A CA 1
ATOM 777 C C . LEU A 1 108 ? -5.839 -2.842 -3.425 1.00 72.00 108 LEU A C 1
ATOM 779 O O . LEU A 1 108 ? -6.739 -2.485 -4.188 1.00 72.00 108 LEU A O 1
ATOM 783 N N . PRO A 1 109 ? -6.098 -3.398 -2.227 1.00 63.66 109 PRO A N 1
ATOM 784 C CA . PRO A 1 109 ? -7.449 -3.474 -1.703 1.00 63.66 109 PRO A CA 1
ATOM 785 C C . PRO A 1 109 ? -7.950 -2.045 -1.469 1.00 63.66 109 PRO A C 1
ATOM 787 O O . PRO A 1 109 ? -7.458 -1.318 -0.607 1.00 63.66 109 PRO A O 1
ATOM 790 N N . THR A 1 110 ? -8.908 -1.608 -2.279 1.00 57.50 110 THR A N 1
ATOM 791 C CA . THR A 1 110 ? -9.717 -0.424 -1.989 1.00 57.50 110 THR A CA 1
ATOM 792 C C . THR A 1 110 ? -10.695 -0.798 -0.885 1.00 57.50 110 THR A C 1
ATOM 794 O O . THR A 1 110 ? -11.759 -1.347 -1.163 1.00 57.50 110 THR A O 1
ATOM 797 N N . THR A 1 111 ? -10.309 -0.573 0.367 1.00 53.16 111 THR A N 1
ATOM 798 C CA . THR A 1 111 ? -11.168 -0.854 1.521 1.00 53.16 111 THR A CA 1
ATOM 799 C C . THR A 1 111 ? -12.228 0.241 1.672 1.00 53.16 111 THR A C 1
ATOM 801 O O . THR A 1 111 ? -11.933 1.428 1.512 1.00 53.16 111 THR A O 1
ATOM 804 N N . ARG A 1 112 ? -13.465 -0.194 1.927 1.00 38.06 112 ARG A N 1
ATOM 805 C CA . ARG A 1 112 ? -14.663 0.602 2.220 1.00 38.06 112 ARG A CA 1
ATOM 806 C C . ARG A 1 112 ? -14.777 0.858 3.720 1.00 38.06 112 ARG A C 1
ATOM 808 O O . ARG A 1 112 ? -14.301 -0.014 4.478 1.00 38.06 112 ARG A O 1
#

Sequence (112 aa):
MKTSAAAAALLGTRAALGQPLTGPTLAESTSDPFVNDLALEALNAAKSAGASYADVRVGRYRRQSIGTRERQITGVSDSESYGASASPATGVATRALRAVRSRLRARLPTTR

Radius of gyration: 27.08 Å; chains: 1; bounding box: 85×39×52 Å

pLDDT: mean 70.78, std 15.76, range [31.55, 92.88]

Foldseek 3Di:
DDDDPPPVVVVVVVVVPDDPPPDPPPPPPPPPVLQVVLQVLLVVLLVVLPQPDKDKDKDKDWDWDWDDDDPDTPDIDIDIWMDMDMARPDDSRVVSRVSSVVVSVVVTPPTD